Protein AF-A0A3D3PP11-F1 (afdb_monomer)

Radius of gyration: 45.67 Å; Cα contacts (8 Å, |Δi|>4): 23; chains: 1; bounding box: 72×20×139 Å

Foldseek 3Di:
DDDDDDDDPPPDPPDDDDDDDDDDDDDDDDDDDDDDDDDPDDDPDDDPDDAAWPDAPDDPPDDDDPPDDGTDGDCVVVVVVVVVVVD

Sequence (87 aa):
MAGCSKPVEKAEDIRPVRAIRLAADNVDVVAEFAGDVRARIESRLGFRVGGKIVARKVDVGTVVKRGQILMQLDPRDLQLAQAQSNA

Nearest PDB structures (foldseek):
  2k7v-assembly1_B  TM=4.738E-01  e=2.391E+00  Escherichia coli K-12

Secondary structure (DSSP, 8-state):
-----PPPP--------------------PPP-------S-------SS---EEEE---TT----TT---EEE--HHHHHHHHHHT-

Solvent-accessible surface area (backbone atoms only — not comparable to full-atom values): 6647 Å² total; per-residue (Å²): 140,82,88,87,77,82,84,76,79,78,76,76,83,79,77,85,75,94,81,80,87,87,73,92,74,93,77,86,84,83,83,86,78,91,83,82,94,72,77,94,74,83,81,91,81,75,77,95,63,90,71,55,78,73,45,73,72,65,60,91,91,62,88,81,59,93,90,62,74,50,63,40,62,55,54,64,68,60,53,52,54,50,57,64,72,75,109

Mean predicted aligned error: 13.87 Å

Structure (mmCIF, N/CA/C/O backbone):
data_AF-A0A3D3PP11-F1
#
_entry.id   AF-A0A3D3PP11-F1
#
loop_
_atom_site.group_PDB
_atom_site.id
_atom_site.type_symbol
_atom_site.label_atom_id
_atom_site.label_alt_id
_atom_site.label_comp_id
_atom_site.label_asym_id
_atom_site.label_entity_id
_atom_site.label_seq_id
_atom_site.pdbx_PDB_ins_code
_atom_site.Cartn_x
_atom_site.Cartn_y
_atom_site.Cartn_z
_atom_site.occupancy
_atom_site.B_iso_or_equiv
_atom_site.auth_seq_id
_atom_site.auth_comp_id
_atom_site.auth_asym_id
_atom_site.auth_atom_id
_atom_site.pdbx_PDB_model_num
ATOM 1 N N . MET A 1 1 ? 57.295 -11.036 -98.104 1.00 41.97 1 MET A N 1
ATOM 2 C CA . MET A 1 1 ? 57.539 -9.855 -97.243 1.00 41.97 1 MET A CA 1
ATOM 3 C C . MET A 1 1 ? 56.603 -8.756 -97.725 1.00 41.97 1 MET A C 1
ATOM 5 O O . MET A 1 1 ? 56.552 -8.573 -98.926 1.00 41.97 1 MET A O 1
ATOM 9 N N . ALA A 1 2 ? 55.793 -8.051 -96.948 1.00 47.12 2 ALA A N 1
ATOM 10 C CA . ALA A 1 2 ? 55.569 -7.981 -95.511 1.00 47.12 2 ALA A CA 1
ATOM 11 C C . ALA A 1 2 ? 54.051 -7.815 -95.280 1.00 47.12 2 ALA A C 1
ATOM 13 O O . ALA A 1 2 ? 53.360 -7.239 -96.118 1.00 47.12 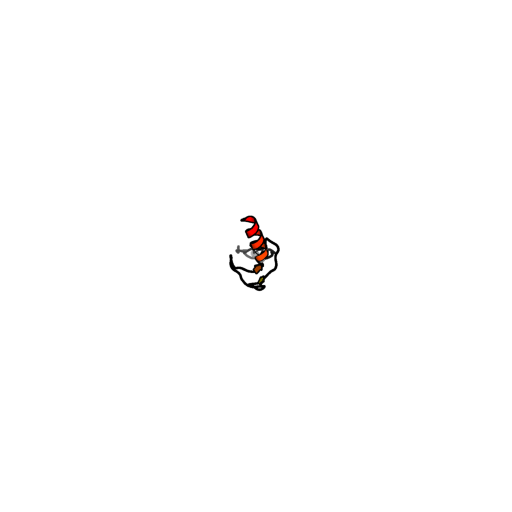2 ALA A O 1
ATOM 14 N N . GLY A 1 3 ? 53.540 -8.353 -94.172 1.00 48.28 3 GLY A N 1
ATOM 15 C CA . GLY A 1 3 ? 52.161 -8.148 -93.733 1.00 48.28 3 GLY A CA 1
ATOM 16 C C . GLY A 1 3 ? 52.061 -6.896 -92.866 1.00 48.28 3 GLY A C 1
ATOM 17 O O . GLY A 1 3 ? 52.858 -6.720 -91.949 1.00 48.28 3 GLY A O 1
ATOM 18 N N . CYS A 1 4 ? 51.074 -6.046 -93.134 1.00 60.19 4 CYS A N 1
ATOM 19 C CA . CYS A 1 4 ? 50.705 -4.946 -92.250 1.00 60.19 4 CYS A CA 1
ATOM 20 C C . CYS A 1 4 ? 49.314 -5.213 -91.678 1.00 60.19 4 CYS A C 1
ATOM 22 O O . CYS A 1 4 ? 48.306 -4.964 -92.335 1.00 60.19 4 CYS A O 1
ATOM 24 N N . SER A 1 5 ? 49.260 -5.682 -90.436 1.00 67.25 5 SER A N 1
ATOM 25 C CA . SER A 1 5 ? 48.049 -5.650 -89.618 1.00 67.25 5 SER A CA 1
ATOM 26 C C . SER A 1 5 ? 48.269 -4.688 -88.455 1.00 67.25 5 SER A C 1
ATOM 28 O O . SER A 1 5 ? 49.237 -4.821 -87.706 1.00 67.25 5 SER A O 1
ATOM 30 N N . LYS A 1 6 ? 47.373 -3.706 -88.321 1.00 67.81 6 LYS A N 1
ATOM 31 C CA . LYS A 1 6 ? 47.331 -2.770 -87.192 1.00 67.81 6 LYS A CA 1
ATOM 32 C C . LYS A 1 6 ? 47.066 -3.563 -85.900 1.00 67.81 6 LYS A C 1
ATOM 34 O O . LYS A 1 6 ? 46.154 -4.391 -85.916 1.00 67.81 6 LYS A O 1
ATOM 39 N N . PRO A 1 7 ? 47.813 -3.348 -84.802 1.00 66.19 7 PRO A N 1
ATOM 40 C CA . PRO A 1 7 ? 47.517 -4.010 -83.538 1.00 66.19 7 PRO A CA 1
ATOM 41 C C . PRO A 1 7 ? 46.152 -3.535 -83.040 1.00 66.19 7 PRO A C 1
ATOM 43 O O . PRO A 1 7 ? 45.937 -2.336 -82.876 1.00 66.19 7 PRO A O 1
ATOM 46 N N . VAL A 1 8 ? 45.223 -4.469 -82.841 1.00 66.38 8 VAL A N 1
ATOM 47 C CA . VAL A 1 8 ? 43.950 -4.182 -82.179 1.00 66.38 8 VAL A CA 1
ATOM 48 C C . VAL A 1 8 ? 44.254 -3.982 -80.701 1.00 66.38 8 VAL A C 1
ATOM 50 O O . VAL A 1 8 ? 44.764 -4.887 -80.038 1.00 66.38 8 VAL A O 1
ATOM 53 N N . GLU A 1 9 ? 43.989 -2.775 -80.211 1.00 68.25 9 GLU A N 1
ATOM 54 C CA . GLU A 1 9 ? 44.070 -2.430 -78.797 1.00 68.25 9 GLU A CA 1
ATOM 55 C C . GLU A 1 9 ? 43.182 -3.401 -78.014 1.00 68.25 9 GLU A C 1
ATOM 57 O O . GLU A 1 9 ? 41.988 -3.536 -78.294 1.00 68.25 9 GLU A O 1
ATOM 62 N N . LYS A 1 10 ? 43.776 -4.141 -77.072 1.00 65.69 10 LYS A N 1
ATOM 63 C CA . LYS A 1 10 ? 43.011 -4.990 -76.162 1.00 65.69 10 LYS A CA 1
ATOM 64 C C . LYS A 1 10 ? 42.127 -4.067 -75.335 1.00 65.69 10 LYS A C 1
ATOM 66 O O . LYS A 1 10 ? 42.623 -3.409 -74.428 1.00 65.69 10 LYS A O 1
ATOM 71 N N . ALA A 1 11 ? 40.838 -4.037 -75.657 1.00 68.94 11 ALA A N 1
ATOM 72 C CA . ALA A 1 11 ? 39.837 -3.481 -74.767 1.00 68.94 11 ALA A CA 1
ATOM 73 C C . ALA A 1 11 ? 39.998 -4.184 -73.414 1.00 68.94 11 ALA A C 1
ATOM 75 O O . ALA A 1 11 ? 39.927 -5.414 -73.340 1.00 68.94 11 ALA A O 1
ATOM 76 N N . GLU A 1 12 ? 40.333 -3.417 -72.379 1.00 70.75 12 GLU A N 1
ATOM 77 C CA . GLU A 1 12 ? 40.531 -3.955 -71.041 1.00 70.75 12 GLU A CA 1
ATOM 78 C C . GLU A 1 12 ? 39.245 -4.654 -70.588 1.00 70.75 12 GLU A C 1
ATOM 80 O O . GLU A 1 12 ? 38.163 -4.068 -70.596 1.00 70.75 12 GLU A O 1
ATOM 85 N N . ASP A 1 13 ? 39.361 -5.930 -70.222 1.00 73.75 13 ASP A N 1
ATOM 86 C CA . ASP A 1 13 ? 38.246 -6.726 -69.714 1.00 73.75 13 ASP A CA 1
ATOM 87 C C . ASP A 1 13 ? 37.958 -6.304 -68.265 1.00 73.75 13 ASP A C 1
ATOM 89 O O . ASP A 1 13 ? 38.569 -6.790 -67.302 1.00 73.75 13 ASP A O 1
ATOM 93 N N . ILE A 1 14 ? 37.085 -5.303 -68.117 1.00 75.44 14 ILE A N 1
ATOM 94 C CA . ILE A 1 14 ? 36.661 -4.772 -66.821 1.00 75.44 14 ILE A CA 1
ATOM 95 C C . ILE A 1 14 ? 35.807 -5.837 -66.135 1.00 75.44 14 ILE A C 1
ATOM 97 O O . ILE A 1 14 ? 34.608 -5.950 -66.379 1.00 75.44 14 ILE A O 1
ATOM 101 N N . ARG A 1 15 ? 36.427 -6.608 -65.238 1.00 84.94 15 ARG A N 1
ATOM 102 C CA . ARG A 1 15 ? 35.743 -7.603 -64.404 1.00 84.94 15 ARG A CA 1
ATOM 103 C C . ARG A 1 15 ? 34.896 -6.887 -63.346 1.00 84.94 15 ARG A C 1
ATOM 105 O O . ARG A 1 15 ? 35.471 -6.322 -62.412 1.00 84.94 15 ARG A O 1
ATOM 112 N N . PRO A 1 16 ? 33.554 -6.883 -63.453 1.00 84.56 16 PRO A N 1
ATOM 113 C CA . PRO A 1 16 ? 32.728 -6.174 -62.493 1.00 84.56 16 PRO A CA 1
ATOM 114 C C . PRO A 1 16 ? 32.810 -6.858 -61.129 1.00 84.56 16 PRO A C 1
ATOM 116 O O . PRO A 1 16 ? 32.714 -8.080 -61.009 1.00 84.56 16 PRO A O 1
ATOM 119 N N . VAL A 1 17 ? 32.959 -6.047 -60.087 1.00 88.12 17 VAL A N 1
ATOM 120 C CA . VAL A 1 17 ? 32.899 -6.492 -58.695 1.00 88.12 17 VAL A CA 1
ATOM 121 C C . VAL A 1 17 ? 31.582 -6.050 -58.079 1.00 88.12 17 VAL A C 1
ATOM 123 O O . VAL A 1 17 ? 31.059 -4.976 -58.382 1.00 88.12 17 VAL A O 1
ATOM 126 N N . ARG A 1 18 ? 31.031 -6.872 -57.187 1.00 90.19 18 ARG A N 1
ATOM 127 C CA . ARG A 1 18 ? 29.835 -6.499 -56.437 1.00 90.19 18 ARG A CA 1
ATOM 128 C C . ARG A 1 18 ? 30.242 -5.615 -55.262 1.00 90.19 18 ARG A C 1
ATOM 130 O O . ARG A 1 18 ? 30.845 -6.104 -54.312 1.00 90.19 18 ARG A O 1
ATOM 137 N N . ALA A 1 19 ? 29.885 -4.338 -55.324 1.00 90.06 19 ALA A N 1
ATOM 138 C CA . ALA A 1 19 ? 30.059 -3.396 -54.224 1.00 90.06 19 ALA A CA 1
ATOM 139 C C . ALA A 1 19 ? 28.707 -3.067 -53.577 1.00 90.06 19 ALA A C 1
ATOM 141 O O . ALA A 1 19 ? 27.685 -2.992 -54.258 1.00 90.06 19 ALA A O 1
ATOM 142 N N . ILE A 1 20 ? 28.715 -2.840 -52.265 1.00 91.94 20 ILE A N 1
ATOM 143 C CA . ILE A 1 20 ? 27.587 -2.271 -51.521 1.00 91.94 20 ILE A CA 1
ATOM 144 C C . ILE A 1 20 ? 28.082 -0.967 -50.898 1.00 91.94 20 ILE A C 1
ATOM 146 O O . ILE A 1 20 ? 29.169 -0.928 -50.322 1.00 91.94 20 ILE A O 1
ATOM 150 N N . ARG A 1 21 ? 27.296 0.106 -51.031 1.00 89.31 21 ARG A N 1
ATOM 151 C CA . ARG A 1 21 ? 27.552 1.363 -50.322 1.00 89.31 21 ARG A CA 1
ATOM 152 C C . ARG A 1 21 ? 26.948 1.265 -48.929 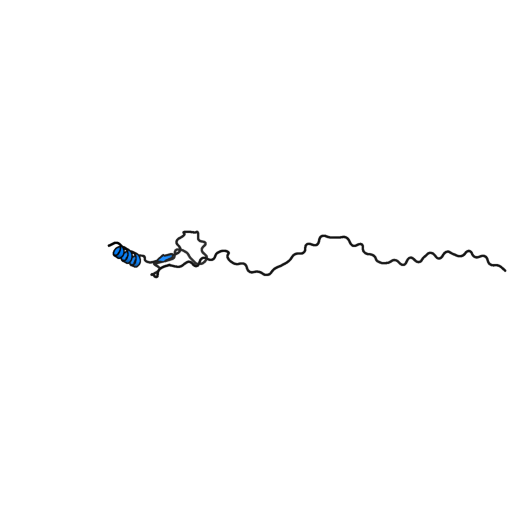1.00 89.31 21 ARG A C 1
ATOM 154 O O . ARG A 1 21 ? 25.743 1.083 -48.800 1.00 89.31 21 ARG A O 1
ATOM 161 N N . LEU A 1 22 ? 27.790 1.385 -47.911 1.00 90.75 22 LEU A N 1
ATOM 162 C CA . LEU A 1 22 ? 27.340 1.523 -46.532 1.00 90.75 22 LEU A CA 1
ATOM 163 C C . LEU A 1 22 ? 26.879 2.965 -46.309 1.00 90.75 22 LEU A C 1
ATOM 165 O O . LEU A 1 22 ? 27.542 3.906 -46.747 1.00 90.75 22 LEU A O 1
ATOM 169 N N . ALA A 1 23 ? 25.755 3.124 -45.624 1.00 90.00 23 ALA A N 1
ATOM 170 C CA . ALA A 1 23 ? 25.302 4.394 -45.081 1.00 90.00 23 ALA A CA 1
ATOM 171 C C . ALA A 1 23 ? 25.198 4.241 -43.564 1.00 90.00 23 ALA A C 1
ATOM 173 O O . ALA A 1 23 ? 24.880 3.157 -43.073 1.00 90.00 23 ALA A O 1
ATOM 174 N N . ALA A 1 24 ? 25.504 5.309 -42.833 1.00 86.81 24 ALA A N 1
ATOM 175 C CA . ALA A 1 24 ? 25.241 5.337 -41.406 1.00 86.81 24 ALA A CA 1
ATOM 176 C C . ALA A 1 24 ? 23.727 5.388 -41.198 1.00 86.81 24 ALA A C 1
ATOM 178 O O . ALA A 1 24 ? 23.051 6.216 -41.810 1.00 86.81 24 ALA A O 1
ATOM 179 N N . ASP A 1 25 ? 23.228 4.510 -40.340 1.00 86.19 25 ASP A N 1
ATOM 180 C CA . ASP A 1 25 ? 21.853 4.542 -39.867 1.00 86.19 25 ASP A CA 1
ATOM 181 C C . ASP A 1 25 ? 21.868 4.653 -38.343 1.00 86.19 25 ASP A C 1
ATOM 183 O O . ASP A 1 25 ? 22.805 4.182 -37.687 1.00 86.19 25 ASP A O 1
ATOM 187 N N . ASN A 1 26 ? 20.861 5.315 -37.783 1.00 85.12 26 ASN A N 1
ATOM 188 C CA . ASN A 1 26 ? 20.746 5.423 -36.335 1.00 85.12 26 ASN A CA 1
ATOM 189 C C . ASN A 1 26 ? 20.106 4.137 -35.818 1.00 85.12 26 ASN A C 1
ATOM 191 O O . ASN A 1 26 ? 18.955 3.839 -36.126 1.00 85.12 26 ASN A O 1
ATOM 195 N N . VAL A 1 27 ? 20.865 3.368 -35.042 1.00 83.25 27 VAL A N 1
ATOM 196 C CA . VAL A 1 27 ? 20.363 2.157 -34.393 1.00 83.25 27 VAL A CA 1
ATOM 197 C C . VAL A 1 27 ? 20.081 2.479 -32.937 1.00 83.25 27 VAL A C 1
ATOM 199 O O . VAL A 1 27 ? 21.005 2.747 -32.166 1.00 83.25 27 VAL A O 1
ATOM 202 N N . ASP A 1 28 ? 18.810 2.415 -32.555 1.00 86.12 28 ASP A N 1
ATOM 203 C CA . ASP A 1 28 ? 18.420 2.465 -31.152 1.00 86.12 28 ASP A CA 1
ATOM 204 C C . ASP A 1 28 ? 18.820 1.152 -30.471 1.00 86.12 28 ASP A C 1
ATOM 206 O O . ASP A 1 28 ? 18.313 0.073 -30.786 1.00 86.12 28 ASP A O 1
ATOM 210 N N . VAL A 1 29 ? 19.755 1.236 -29.525 1.00 85.00 29 VAL A N 1
ATOM 211 C CA . VAL A 1 29 ? 20.138 0.101 -28.681 1.00 85.00 29 VAL A CA 1
ATOM 212 C C . VAL A 1 29 ? 19.235 0.098 -27.453 1.00 85.00 29 VAL A C 1
ATOM 214 O O . VAL A 1 29 ? 19.418 0.892 -26.530 1.00 85.00 29 VAL A O 1
ATOM 217 N N . VAL A 1 30 ? 18.250 -0.800 -27.438 1.00 87.38 30 VAL A N 1
ATOM 218 C CA . VAL A 1 30 ? 17.372 -1.012 -26.281 1.00 87.38 30 VAL A CA 1
ATOM 219 C C . VAL A 1 30 ? 18.028 -2.016 -25.336 1.00 87.38 30 VAL A C 1
ATOM 221 O O . VAL A 1 30 ? 18.373 -3.124 -25.738 1.00 87.38 30 VAL A O 1
ATOM 224 N N . ALA A 1 31 ? 18.200 -1.629 -24.072 1.00 87.81 31 ALA A N 1
ATOM 225 C CA . ALA A 1 31 ? 18.647 -2.526 -23.014 1.00 87.81 31 ALA A CA 1
ATOM 226 C C . ALA A 1 31 ? 17.453 -2.939 -22.145 1.00 87.81 31 ALA A C 1
ATOM 228 O O . ALA A 1 31 ? 16.755 -2.088 -21.593 1.00 87.81 31 ALA A O 1
ATOM 229 N N . GLU A 1 32 ? 17.239 -4.245 -22.012 1.00 91.75 32 GLU A N 1
ATOM 230 C CA . GLU A 1 32 ? 16.229 -4.822 -21.127 1.00 91.75 32 GLU A CA 1
ATOM 231 C C . GLU A 1 32 ? 16.885 -5.320 -19.840 1.00 91.75 32 GLU A C 1
ATOM 233 O O . GLU A 1 32 ? 17.947 -5.945 -19.860 1.00 91.75 32 GLU A O 1
ATOM 238 N N . PHE A 1 33 ? 16.240 -5.055 -18.707 1.00 91.62 33 PHE A N 1
ATOM 239 C CA . PHE A 1 33 ? 16.733 -5.456 -17.395 1.00 91.62 33 PHE A CA 1
ATOM 240 C C . PHE A 1 33 ? 15.644 -6.207 -16.639 1.00 91.62 33 PHE A C 1
ATOM 242 O O . PHE A 1 33 ? 14.491 -5.777 -16.598 1.00 91.62 33 PHE A O 1
ATOM 249 N N . ALA A 1 34 ? 16.022 -7.313 -16.002 1.00 93.31 34 ALA A N 1
ATOM 250 C CA . ALA A 1 34 ? 15.144 -8.016 -15.080 1.00 93.31 34 ALA A CA 1
ATOM 251 C C . ALA A 1 34 ? 15.013 -7.231 -13.765 1.00 93.31 34 ALA A C 1
ATOM 253 O O . ALA A 1 34 ? 15.995 -6.702 -13.241 1.00 93.31 34 ALA A O 1
ATOM 254 N N . GLY A 1 35 ? 13.805 -7.190 -13.209 1.00 92.06 35 GLY A N 1
ATOM 255 C CA . GLY A 1 35 ? 13.541 -6.559 -11.923 1.00 92.06 35 GLY A CA 1
ATOM 256 C C . GLY A 1 35 ? 12.149 -6.888 -11.400 1.00 92.06 35 GLY A C 1
ATOM 257 O O . GLY A 1 35 ? 11.257 -7.251 -12.163 1.00 92.06 35 GLY A O 1
ATOM 258 N N . ASP A 1 36 ? 11.972 -6.730 -10.091 1.00 94.94 36 ASP A N 1
ATOM 259 C CA . ASP A 1 36 ? 10.695 -6.960 -9.420 1.00 94.94 36 ASP A CA 1
ATOM 260 C C . ASP A 1 36 ? 10.033 -5.639 -9.027 1.00 94.94 36 ASP A C 1
ATOM 262 O O . ASP A 1 36 ? 10.681 -4.717 -8.520 1.00 94.94 36 ASP A O 1
ATOM 266 N N . VAL A 1 37 ? 8.709 -5.575 -9.166 1.00 92.75 37 VAL A N 1
ATOM 267 C CA . VAL A 1 37 ? 7.913 -4.457 -8.651 1.00 92.75 37 VAL A CA 1
ATOM 268 C C . VAL A 1 37 ? 7.640 -4.680 -7.166 1.00 92.75 37 VAL A C 1
ATOM 270 O O . VAL A 1 37 ? 7.065 -5.692 -6.769 1.00 92.75 37 VAL A O 1
ATOM 273 N N . ARG A 1 38 ? 8.021 -3.711 -6.328 1.00 92.56 38 ARG A N 1
ATOM 274 C CA . ARG A 1 38 ? 7.753 -3.731 -4.883 1.00 92.56 38 ARG A CA 1
ATOM 275 C C . ARG A 1 38 ? 7.039 -2.465 -4.441 1.00 92.56 38 ARG A C 1
ATOM 277 O O . ARG A 1 38 ? 7.225 -1.393 -5.016 1.00 92.56 38 ARG A O 1
ATOM 284 N N . ALA A 1 39 ? 6.234 -2.589 -3.389 1.00 91.88 39 ALA A N 1
ATOM 285 C CA . ALA A 1 39 ? 5.605 -1.437 -2.765 1.00 91.88 39 ALA A CA 1
ATOM 286 C C . ALA A 1 39 ? 6.683 -0.477 -2.244 1.00 91.88 39 ALA A C 1
ATOM 288 O O . ALA A 1 39 ? 7.592 -0.880 -1.521 1.00 91.88 39 ALA A O 1
ATOM 289 N N . ARG A 1 40 ? 6.560 0.811 -2.579 1.00 92.25 40 ARG A N 1
ATOM 290 C CA . ARG A 1 40 ? 7.482 1.845 -2.084 1.00 92.25 40 ARG A CA 1
ATOM 291 C C . ARG A 1 40 ? 7.442 1.972 -0.558 1.00 92.25 40 ARG A C 1
ATOM 293 O O . ARG A 1 40 ? 8.442 2.331 0.053 1.00 92.25 40 ARG A O 1
ATOM 300 N N . ILE A 1 41 ? 6.273 1.743 0.041 1.00 89.62 41 ILE A N 1
ATOM 301 C CA . ILE A 1 41 ? 6.030 1.855 1.480 1.00 89.62 41 ILE A CA 1
ATOM 302 C C . ILE A 1 41 ? 5.127 0.696 1.894 1.00 89.62 41 ILE A C 1
ATOM 304 O O . ILE A 1 41 ? 4.043 0.527 1.340 1.00 89.62 41 ILE A O 1
ATOM 308 N N . GLU A 1 42 ? 5.549 -0.053 2.905 1.00 89.94 42 GLU A N 1
ATOM 309 C CA . GLU A 1 42 ? 4.763 -1.112 3.531 1.00 89.94 42 GLU A CA 1
ATOM 310 C C . GLU A 1 42 ? 4.508 -0.737 4.995 1.00 89.94 42 GLU A C 1
ATOM 312 O O . GLU A 1 42 ? 5.435 -0.420 5.740 1.00 89.94 42 GLU A O 1
ATOM 317 N N . SER A 1 43 ? 3.240 -0.727 5.412 1.00 89.50 43 SER A N 1
ATOM 318 C CA . SER A 1 43 ? 2.856 -0.382 6.785 1.00 89.50 43 SER A CA 1
ATOM 319 C C . SER A 1 43 ? 2.444 -1.629 7.552 1.00 89.50 43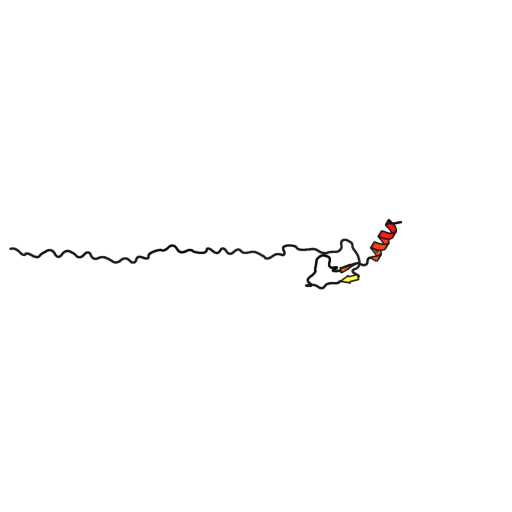 SER A C 1
ATOM 321 O O . SER A 1 43 ? 1.382 -2.197 7.306 1.00 89.50 43 SER A O 1
ATOM 323 N N . ARG A 1 44 ? 3.256 -2.023 8.535 1.00 88.25 44 ARG A N 1
ATOM 324 C CA . ARG A 1 44 ? 2.926 -3.102 9.475 1.00 88.25 44 ARG A CA 1
ATOM 325 C C . ARG A 1 44 ? 2.069 -2.548 10.607 1.00 88.25 44 ARG A C 1
ATOM 327 O O . ARG A 1 44 ? 2.574 -2.152 11.654 1.00 88.25 44 ARG A O 1
ATOM 334 N N . LEU A 1 45 ? 0.769 -2.444 10.349 1.00 88.56 45 LEU A N 1
ATOM 335 C CA . LEU A 1 45 ? -0.194 -1.923 11.316 1.00 88.56 45 LEU A CA 1
ATOM 336 C C . LEU A 1 45 ? -0.524 -2.992 12.361 1.00 88.56 45 LEU A C 1
ATOM 338 O O . LEU A 1 45 ? -0.826 -4.134 12.029 1.00 88.56 45 LEU A O 1
ATOM 342 N N . GLY A 1 46 ? -0.488 -2.597 13.627 1.00 87.56 46 GLY A N 1
ATOM 343 C CA . GLY A 1 46 ? -0.794 -3.456 14.760 1.00 87.56 46 GLY A CA 1
ATOM 344 C C . GLY A 1 46 ? -1.076 -2.620 15.998 1.00 87.56 46 GLY A C 1
ATOM 345 O O . GLY A 1 46 ? -0.808 -1.414 16.034 1.00 87.56 46 GLY A O 1
ATOM 346 N N . PHE A 1 47 ? -1.642 -3.255 17.016 1.00 89.62 47 PHE A N 1
ATOM 347 C CA . PHE A 1 47 ? -1.865 -2.594 18.291 1.00 89.62 47 PHE A CA 1
ATOM 348 C C . PHE A 1 47 ? -0.563 -2.503 19.086 1.00 89.62 47 PHE A C 1
ATOM 350 O O . PHE A 1 47 ? 0.240 -3.431 19.093 1.00 89.62 47 PHE A O 1
ATOM 357 N N . ARG A 1 48 ? -0.359 -1.369 19.765 1.00 88.31 48 ARG A N 1
ATOM 358 C CA . ARG A 1 48 ? 0.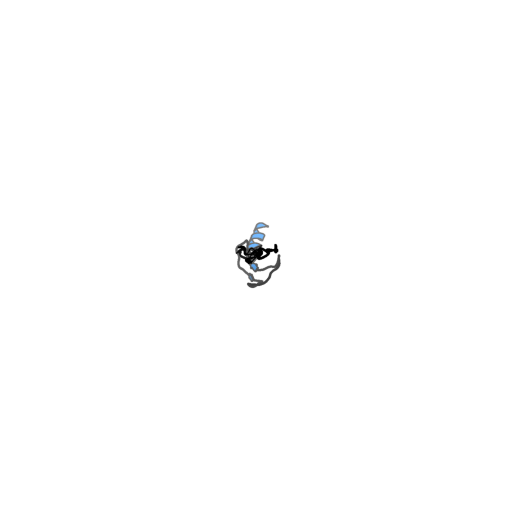812 -1.146 20.634 1.00 88.31 48 ARG A CA 1
AT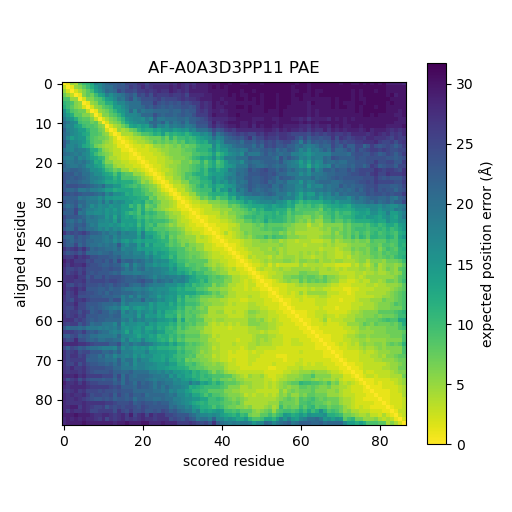OM 359 C C . ARG A 1 48 ? 0.680 -1.813 22.002 1.00 88.31 48 ARG A C 1
ATOM 361 O O . ARG A 1 48 ? 1.671 -1.958 22.703 1.00 88.31 48 ARG A O 1
ATOM 368 N N . VAL A 1 49 ? -0.542 -2.167 22.378 1.00 88.38 49 VAL A N 1
ATOM 369 C CA . VAL A 1 49 ? -0.890 -2.804 23.646 1.00 88.38 49 VAL A CA 1
ATOM 370 C C . VAL A 1 49 ? -1.691 -4.065 23.359 1.00 88.38 49 VAL A C 1
ATOM 372 O O . VAL A 1 49 ? -2.407 -4.136 22.356 1.00 88.38 49 VAL A O 1
ATOM 375 N N . GLY A 1 50 ? -1.557 -5.058 24.234 1.00 86.94 50 GLY A N 1
ATOM 376 C CA . GLY A 1 50 ? -2.429 -6.227 24.217 1.00 86.94 50 GLY A CA 1
ATOM 377 C C . GLY A 1 50 ? -3.857 -5.845 24.605 1.00 86.94 50 GLY A C 1
ATOM 378 O O . GLY A 1 50 ? -4.073 -4.893 25.351 1.00 86.94 50 GLY A O 1
ATOM 379 N N . GLY A 1 51 ? -4.837 -6.581 24.088 1.00 89.06 51 GLY A N 1
ATOM 380 C CA . GLY A 1 51 ? -6.240 -6.382 24.433 1.00 89.06 51 GLY A CA 1
ATOM 381 C C . GLY A 1 51 ? -7.176 -7.192 23.544 1.00 89.06 51 GLY A C 1
ATOM 382 O O . GLY A 1 51 ? -6.777 -7.727 22.506 1.00 89.06 51 GLY A O 1
ATOM 383 N N . LYS A 1 52 ? -8.447 -7.265 23.938 1.00 91.06 52 LYS A N 1
ATOM 384 C CA . LYS A 1 52 ? -9.493 -7.917 23.144 1.00 91.06 52 LYS A CA 1
ATOM 385 C C . LYS A 1 52 ? -9.946 -7.002 22.005 1.00 91.06 52 LYS A C 1
ATOM 387 O O . LYS A 1 52 ? -10.256 -5.838 22.235 1.00 91.06 52 LYS A O 1
ATOM 392 N N . ILE A 1 53 ? -10.042 -7.530 20.784 1.00 92.25 53 ILE A N 1
ATOM 393 C CA . ILE A 1 53 ? -10.624 -6.800 19.647 1.00 92.25 53 ILE A CA 1
ATOM 394 C C . ILE A 1 53 ? -12.146 -6.771 19.804 1.00 92.25 53 ILE A C 1
ATOM 396 O O . ILE A 1 53 ? -12.777 -7.822 19.914 1.00 92.25 53 ILE A O 1
ATOM 400 N N . VAL A 1 54 ? -12.731 -5.572 19.789 1.00 94.38 54 VAL A N 1
ATOM 401 C CA . VAL A 1 54 ? -14.190 -5.373 19.869 1.00 94.38 54 VAL A CA 1
ATOM 402 C C . VAL A 1 54 ? -14.815 -5.072 18.513 1.00 94.38 54 VAL A C 1
ATOM 404 O O . VAL A 1 54 ? -15.985 -5.373 18.305 1.00 94.38 54 VAL A O 1
ATOM 407 N N . ALA A 1 55 ? -14.047 -4.508 17.576 1.00 93.12 55 ALA A N 1
ATOM 408 C CA . ALA A 1 55 ? -14.535 -4.228 16.231 1.00 93.12 55 ALA A CA 1
ATOM 409 C C . ALA A 1 55 ? -13.418 -4.272 15.183 1.00 93.12 55 ALA A C 1
ATOM 411 O O . ALA A 1 55 ? -12.310 -3.774 15.402 1.00 93.12 55 ALA A O 1
ATOM 412 N N . ARG A 1 56 ? -13.759 -4.798 14.004 1.00 93.88 56 ARG A N 1
ATOM 413 C CA . ARG A 1 56 ? -13.004 -4.655 12.756 1.00 93.88 56 ARG A CA 1
ATOM 414 C C . ARG A 1 56 ? -13.843 -3.794 11.814 1.00 93.88 56 ARG A C 1
ATOM 416 O O . ARG A 1 56 ? -15.000 -4.113 11.576 1.00 93.88 56 ARG A O 1
ATOM 423 N N . LYS A 1 57 ? -13.276 -2.690 11.330 1.00 93.31 57 LYS A N 1
ATOM 424 C CA . LYS A 1 57 ? -13.976 -1.691 10.504 1.00 93.31 57 LYS A CA 1
ATOM 425 C C . LYS A 1 57 ? -13.638 -1.779 9.013 1.00 93.31 57 LYS A C 1
ATOM 427 O O . LYS A 1 57 ? -14.167 -0.993 8.236 1.00 93.31 57 LYS A O 1
ATOM 432 N N . VAL A 1 58 ? -12.738 -2.682 8.627 1.00 94.75 58 VAL A N 1
ATOM 433 C CA . VAL A 1 58 ? -12.292 -2.883 7.242 1.00 94.75 58 VAL A CA 1
ATOM 434 C C . VAL A 1 58 ? -12.046 -4.362 6.964 1.00 94.75 58 VAL A C 1
ATOM 436 O O . VAL A 1 58 ? -11.639 -5.099 7.866 1.00 94.75 58 VAL A O 1
ATOM 439 N N . ASP A 1 59 ? -12.216 -4.761 5.707 1.00 93.75 59 ASP A N 1
ATOM 440 C CA . ASP A 1 59 ? -11.933 -6.115 5.232 1.00 93.75 59 ASP A CA 1
ATOM 441 C C . ASP A 1 59 ? -10.649 -6.181 4.406 1.00 93.75 59 ASP A C 1
ATOM 443 O O . ASP A 1 59 ? -10.106 -5.168 3.950 1.00 93.75 59 ASP A O 1
ATOM 447 N N . VAL A 1 60 ? -10.152 -7.399 4.206 1.00 90.81 60 VAL A N 1
ATOM 448 C CA . VAL A 1 60 ? -8.964 -7.653 3.384 1.00 90.81 60 VAL A CA 1
ATOM 449 C C . VAL A 1 60 ? -9.212 -7.165 1.954 1.00 90.81 60 VAL A C 1
ATOM 451 O O . VAL A 1 60 ? -10.254 -7.440 1.371 1.00 90.81 60 VAL A O 1
ATOM 454 N N . GLY A 1 61 ? -8.252 -6.422 1.397 1.00 92.62 61 GLY A N 1
ATOM 455 C CA . GLY A 1 61 ? -8.361 -5.812 0.066 1.00 92.62 61 GLY A CA 1
ATOM 456 C C . GLY A 1 61 ? -9.034 -4.435 0.046 1.00 92.62 61 GLY A C 1
ATOM 457 O O . GLY A 1 61 ? -9.044 -3.781 -0.994 1.00 92.62 61 GLY A O 1
ATOM 458 N N . THR A 1 62 ? -9.545 -3.949 1.182 1.00 93.38 62 THR A N 1
ATOM 459 C CA . THR A 1 62 ? -10.124 -2.601 1.271 1.00 93.38 62 THR A CA 1
ATOM 460 C C . THR A 1 62 ? -9.045 -1.529 1.111 1.00 93.3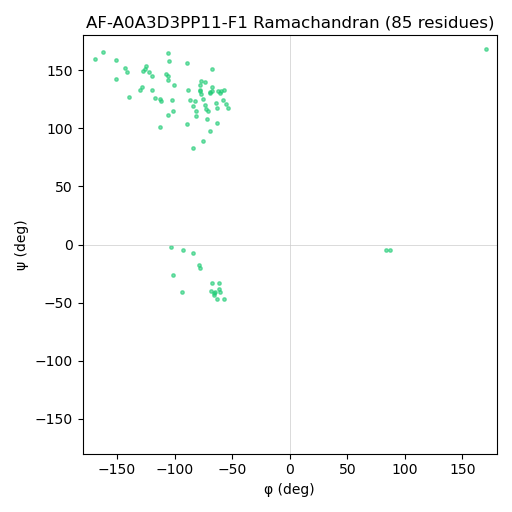8 62 THR A C 1
ATOM 462 O O . THR A 1 62 ? -8.017 -1.556 1.789 1.00 93.38 62 THR A O 1
ATOM 465 N N . VAL A 1 63 ? -9.303 -0.531 0.263 1.00 94.19 63 VAL A N 1
ATOM 466 C CA . VAL A 1 63 ? -8.460 0.668 0.159 1.00 94.19 63 VAL A CA 1
ATOM 467 C C . VAL A 1 63 ? -8.758 1.600 1.330 1.00 94.19 63 VAL A C 1
ATOM 469 O O . VAL A 1 63 ? -9.912 1.940 1.588 1.00 94.19 63 VAL A O 1
ATOM 472 N N . VAL A 1 64 ? -7.713 2.039 2.030 1.00 93.81 64 VAL A N 1
ATOM 473 C CA . VAL A 1 64 ? -7.837 2.858 3.242 1.00 93.81 64 VAL A CA 1
ATOM 474 C C . VAL A 1 64 ? -7.054 4.158 3.128 1.00 93.81 64 VAL A C 1
ATOM 476 O O . VAL A 1 64 ? -6.069 4.254 2.395 1.00 93.81 64 VAL A O 1
ATOM 479 N N . LYS A 1 65 ? -7.493 5.175 3.870 1.00 93.94 65 LYS A N 1
ATOM 480 C CA . LYS A 1 65 ? -6.830 6.485 3.931 1.00 93.94 65 LYS A CA 1
ATOM 481 C C . LYS A 1 65 ? -6.073 6.657 5.245 1.00 93.94 65 LYS A C 1
ATOM 483 O O . LYS A 1 65 ? -6.380 6.028 6.258 1.00 93.94 65 LYS A O 1
ATOM 488 N N . ARG A 1 66 ? -5.087 7.557 5.251 1.00 92.00 66 ARG A N 1
ATOM 489 C CA . ARG A 1 66 ? -4.361 7.923 6.474 1.00 92.00 66 ARG A CA 1
ATOM 490 C C . ARG A 1 66 ? -5.343 8.424 7.539 1.00 92.00 66 ARG A C 1
ATOM 492 O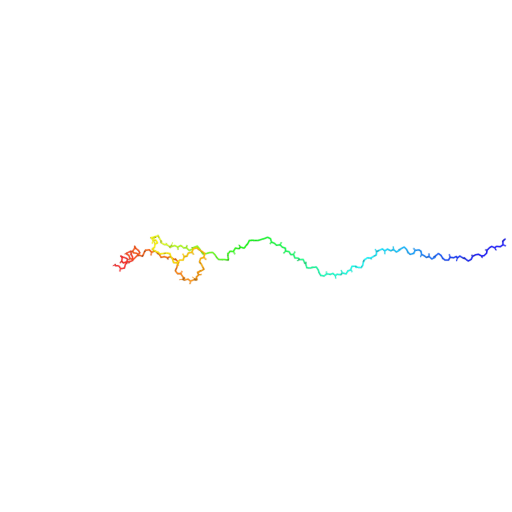 O . ARG A 1 66 ? -6.190 9.261 7.251 1.00 92.00 66 ARG A O 1
ATOM 499 N N . GLY A 1 67 ? -5.199 7.918 8.763 1.00 92.44 67 GLY A N 1
ATOM 500 C CA . GLY A 1 67 ? -6.062 8.269 9.898 1.00 92.44 67 GLY A CA 1
ATOM 501 C C . GLY A 1 67 ? -7.376 7.485 9.972 1.00 92.44 67 GLY A C 1
ATOM 502 O O . GLY A 1 67 ? -8.100 7.620 10.954 1.00 92.44 67 GLY A O 1
ATOM 503 N N . GLN A 1 68 ? -7.683 6.637 8.987 1.00 93.62 68 GLN A N 1
ATOM 504 C CA . GLN A 1 68 ? -8.857 5.774 9.044 1.00 93.62 68 GLN A CA 1
ATOM 505 C C . GLN A 1 68 ? -8.688 4.692 10.117 1.00 93.62 68 GLN A C 1
ATOM 507 O O . GLN A 1 68 ? -7.678 3.991 10.168 1.00 93.62 68 GLN A O 1
ATOM 512 N N . ILE A 1 69 ? -9.705 4.539 10.966 1.00 93.31 69 ILE A N 1
ATOM 513 C CA . ILE A 1 69 ? -9.732 3.499 11.998 1.00 93.31 69 ILE A CA 1
ATOM 514 C C . ILE A 1 69 ? -9.983 2.150 11.328 1.00 93.31 69 ILE A C 1
ATOM 516 O O . ILE A 1 69 ? -11.028 1.952 10.711 1.00 93.31 69 ILE A O 1
ATOM 520 N N . LEU A 1 70 ? -9.045 1.219 11.492 1.00 94.00 70 LEU A N 1
ATOM 521 C CA . LEU A 1 70 ? -9.141 -0.123 10.911 1.00 94.00 70 LEU A CA 1
ATOM 522 C C . LEU A 1 70 ? -9.760 -1.131 11.882 1.00 94.00 70 LEU A C 1
ATOM 524 O O . LEU A 1 70 ? -10.571 -1.968 11.495 1.00 94.00 70 LEU A O 1
ATOM 528 N N . MET A 1 71 ? -9.387 -1.048 13.158 1.00 93.19 71 MET A N 1
ATOM 529 C CA . MET A 1 71 ? -9.832 -1.947 14.219 1.00 93.19 71 MET A CA 1
ATOM 530 C C . MET A 1 71 ? -9.845 -1.212 15.562 1.00 93.19 71 MET A C 1
ATOM 532 O O . MET A 1 71 ? -9.149 -0.211 15.732 1.00 93.19 71 MET A O 1
ATOM 536 N N . GLN A 1 72 ? -10.620 -1.724 16.515 1.00 92.12 72 GLN A N 1
ATOM 537 C CA . GLN A 1 72 ? -10.757 -1.164 17.857 1.00 92.12 72 GLN A CA 1
ATOM 538 C C . GLN A 1 72 ? -10.568 -2.253 18.919 1.00 92.12 72 GLN A C 1
ATOM 540 O O . GLN A 1 72 ? -11.153 -3.335 18.816 1.00 92.12 72 GLN A O 1
ATOM 545 N N . LEU A 1 73 ? -9.757 -1.945 19.934 1.00 93.00 73 LEU A N 1
ATOM 546 C CA . LEU A 1 73 ? -9.599 -2.748 21.148 1.00 93.00 73 LEU A CA 1
ATOM 547 C C . LEU A 1 73 ? -10.608 -2.330 22.220 1.00 93.00 73 LEU A C 1
ATOM 549 O O . LEU A 1 73 ? -11.085 -1.195 22.219 1.00 93.00 73 LEU A O 1
ATOM 553 N N . ASP A 1 74 ? -10.898 -3.248 23.138 1.00 91.88 74 ASP A N 1
ATOM 554 C CA . ASP A 1 74 ? -11.651 -2.979 24.360 1.00 91.88 74 ASP A CA 1
ATOM 555 C C . ASP A 1 74 ? -10.872 -1.990 25.249 1.00 91.88 74 ASP A C 1
ATOM 557 O O . ASP A 1 74 ? -9.756 -2.306 25.667 1.00 91.88 74 ASP A O 1
ATOM 561 N N . PRO A 1 75 ? -11.408 -0.788 25.529 1.00 90.00 75 PRO A N 1
ATOM 562 C CA . PRO A 1 75 ? -10.683 0.227 26.280 1.00 90.00 75 PRO A CA 1
ATOM 563 C C . PRO A 1 75 ? -10.792 0.055 27.800 1.00 90.00 75 PRO A C 1
ATOM 565 O O . PRO A 1 75 ? -10.130 0.803 28.515 1.00 90.00 75 PRO A O 1
ATOM 568 N N . ARG A 1 76 ? -11.622 -0.869 28.308 1.00 90.81 76 ARG A N 1
ATOM 569 C CA . ARG A 1 76 ? -11.963 -0.946 29.741 1.00 90.81 76 ARG A CA 1
ATOM 570 C C . ARG A 1 76 ? -10.741 -1.096 30.646 1.00 90.81 76 ARG A C 1
ATOM 572 O O . ARG A 1 76 ? -10.605 -0.332 31.597 1.00 90.81 76 ARG A O 1
ATOM 579 N N . ASP A 1 77 ? -9.830 -2.004 30.306 1.00 85.38 77 ASP A N 1
ATOM 580 C CA . ASP A 1 77 ? -8.618 -2.243 31.102 1.00 85.38 77 ASP A CA 1
ATOM 581 C C . ASP A 1 77 ? -7.697 -1.014 31.107 1.00 85.38 77 ASP A C 1
ATOM 583 O O . ASP A 1 77 ? -7.168 -0.623 32.147 1.00 85.38 77 ASP A O 1
ATOM 587 N N . LEU A 1 78 ? -7.557 -0.350 29.955 1.00 86.75 78 LEU A N 1
ATOM 588 C CA . LEU A 1 78 ? -6.742 0.860 29.823 1.00 86.75 78 LEU A CA 1
ATOM 589 C C . LEU A 1 78 ? -7.349 2.042 30.586 1.00 86.75 78 LEU A C 1
ATOM 591 O O . LEU A 1 78 ? -6.620 2.798 31.222 1.00 86.75 78 LEU A O 1
ATOM 595 N N . GLN A 1 79 ? -8.674 2.196 30.542 1.00 90.19 79 GLN A N 1
ATOM 596 C CA . GLN A 1 79 ? -9.387 3.245 31.272 1.00 90.19 79 GLN A CA 1
ATOM 597 C C . GLN A 1 79 ? -9.278 3.047 32.784 1.00 90.19 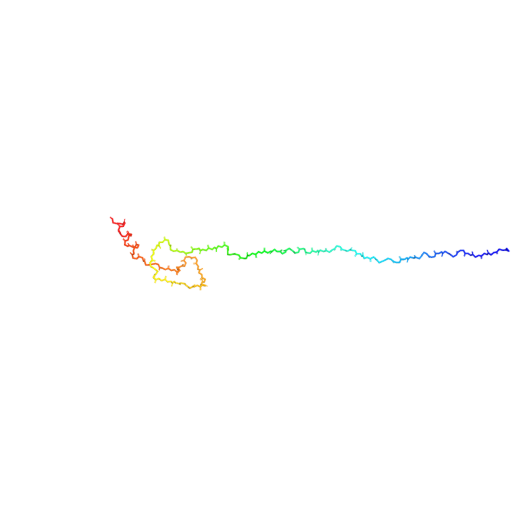79 GLN A C 1
ATOM 599 O O . GLN A 1 79 ? -9.053 4.017 33.505 1.00 90.19 79 GLN A O 1
ATOM 604 N N . LEU A 1 80 ? -9.392 1.804 33.261 1.00 89.12 80 LEU A N 1
ATOM 605 C CA . LEU A 1 80 ? -9.228 1.488 34.678 1.00 89.12 80 LEU A CA 1
ATOM 606 C C . LEU A 1 80 ? -7.801 1.795 35.155 1.00 89.12 80 LEU A C 1
ATOM 608 O O . LEU A 1 80 ? -7.633 2.465 36.172 1.00 89.12 80 LEU A O 1
ATOM 612 N N . ALA A 1 81 ? -6.785 1.368 34.397 1.00 87.06 81 ALA A N 1
ATOM 613 C CA . ALA A 1 81 ? -5.387 1.667 34.706 1.00 87.06 81 ALA A CA 1
ATOM 614 C C . ALA A 1 81 ? -5.106 3.182 34.711 1.00 87.06 81 ALA A C 1
ATOM 616 O O . ALA A 1 81 ? -4.415 3.687 35.595 1.00 87.06 81 ALA A O 1
ATOM 617 N N . GLN A 1 82 ? -5.683 3.925 33.762 1.00 90.12 82 GLN A N 1
ATOM 618 C CA . GLN A 1 82 ? -5.554 5.381 33.715 1.00 90.12 82 GLN A CA 1
ATOM 619 C C . GLN A 1 82 ? -6.225 6.060 34.917 1.00 90.12 82 GLN A C 1
ATOM 621 O O . GLN A 1 82 ? -5.639 6.964 35.506 1.00 90.12 82 GLN A O 1
ATOM 626 N N . ALA A 1 83 ? -7.429 5.627 35.302 1.00 91.50 83 ALA A N 1
ATOM 627 C CA . ALA A 1 83 ? -8.136 6.181 36.455 1.00 91.50 83 ALA A CA 1
ATOM 628 C C . ALA A 1 83 ? -7.352 5.978 37.762 1.00 91.50 83 ALA A C 1
ATOM 630 O O . ALA A 1 83 ? -7.306 6.889 38.581 1.00 91.50 83 ALA A O 1
ATOM 631 N N . GLN A 1 84 ? -6.692 4.825 37.926 1.00 89.81 84 GLN A N 1
ATOM 632 C CA . GLN A 1 84 ? -5.822 4.557 39.077 1.00 89.81 84 GLN A CA 1
ATOM 633 C C . GLN A 1 84 ? -4.559 5.426 39.092 1.00 89.81 84 GLN A C 1
ATOM 635 O O . GLN A 1 84 ? -4.090 5.776 40.165 1.00 89.81 84 GLN A O 1
ATOM 640 N N . SER A 1 85 ? -4.011 5.779 37.925 1.00 89.44 85 SER A N 1
ATOM 641 C CA . SER A 1 85 ? -2.819 6.633 37.830 1.00 89.44 85 SER A CA 1
ATOM 642 C C . SER A 1 85 ? -3.108 8.122 38.046 1.00 89.44 85 SER A C 1
ATOM 644 O O . SER A 1 85 ? -2.173 8.883 38.283 1.00 89.44 85 SER A O 1
ATOM 646 N N . ASN A 1 86 ? -4.362 8.547 37.879 1.00 86.31 86 ASN A N 1
ATOM 647 C CA . ASN A 1 86 ? -4.780 9.941 38.035 1.00 86.31 86 ASN A CA 1
ATOM 648 C C . ASN A 1 86 ? -5.278 10.263 39.456 1.00 86.31 86 ASN A C 1
ATOM 650 O O . ASN A 1 86 ? -5.638 11.414 39.713 1.00 86.31 86 ASN A O 1
ATOM 654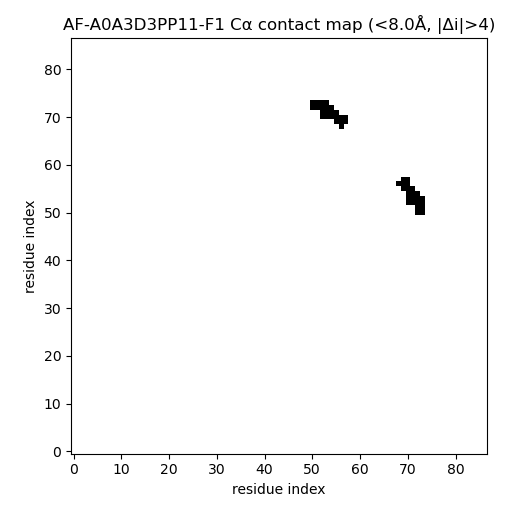 N N . ALA A 1 87 ? -5.358 9.254 40.327 1.00 65.44 87 ALA A N 1
ATOM 655 C CA . ALA A 1 87 ? -5.681 9.375 41.746 1.00 65.44 87 ALA A CA 1
ATOM 656 C C . ALA A 1 87 ? -4.397 9.512 42.575 1.00 65.44 87 ALA A C 1
ATOM 658 O O . ALA A 1 87 ? -4.442 10.257 43.577 1.00 65.44 87 ALA A O 1
#

pLDDT: mean 85.71, std 11.18, range [41.97, 94.94]